Protein AF-A0A831T9K2-F1 (afdb_monomer)

Secondary structure (DSSP, 8-state):
--GGG--EEEE-EEEEEEETTEEEEEEE-TTSSS--HHHHHHHHHHHT--SEEEE---S--SSHHHHHHHHHHHHHHHHHHT--

Radius of gyration: 14.63 Å; Cα contacts (8 Å, |Δi|>4): 99; chains: 1; bounding box: 37×20×41 Å

Nearest PDB structures (foldseek):
  5tnv-assembly1_A  TM=6.333E-01  e=3.216E-03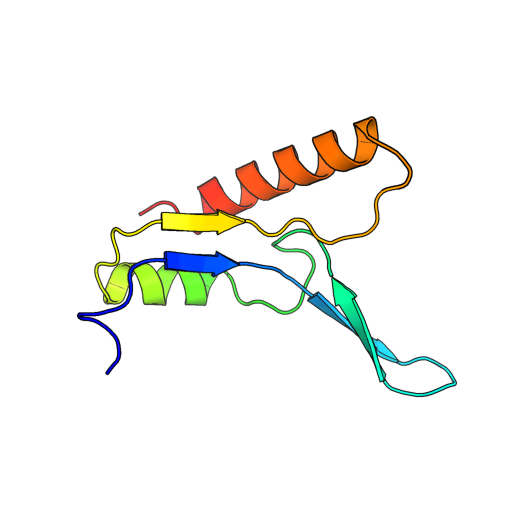  Mycolicibacterium smegmatis MC2 155
  3p6l-assembly1_A  TM=7.455E-01  e=1.262E-02  Parabacteroides distasonis ATCC 8503
  2zds-assembly1_E  TM=6.395E-01  e=5.414E-03  Streptomyces coelicolor
  8ro4-assembly1_C  TM=7.720E-01  e=5.285E-02  Agrobacterium tumefaciens
  3u0h-assembly1_A  TM=5.882E-01  e=8.337E-02  Alicyclobacillus acidocaldarius subsp. acidocaldarius DSM 446

Foldseek 3Di:
DCLVPCAEAEDWFWAWDQDPVGIDIFTAQPPPHDDPLLVVLVVCVVSVPDHYYHYDLPGDDPDPVRSVVSVVVSVVVNCVSNVD

Sequence (84 aa):
MIKPWLSLVAIKDMLWEKRDEGWSHRVVPAGGGIVRWDDVARGLKATGFRGTISLHGEYHAADLAERTRLAKAELAFLRDKLKG

Structure (mmCIF, N/CA/C/O backbone):
data_AF-A0A831T9K2-F1
#
_entry.id   AF-A0A831T9K2-F1
#
loop_
_atom_site.group_PDB
_atom_site.id
_atom_site.type_symbol
_atom_site.label_atom_id
_atom_site.label_alt_id
_atom_site.label_comp_id
_atom_site.label_asym_id
_atom_site.label_entity_id
_atom_site.label_seq_id
_atom_site.pdbx_PDB_ins_code
_atom_site.Cartn_x
_atom_site.Cartn_y
_atom_site.Cartn_z
_atom_site.occupancy
_atom_site.B_iso_or_equiv
_atom_site.auth_seq_id
_atom_site.auth_comp_id
_atom_site.auth_asym_id
_atom_site.auth_atom_id
_atom_site.pdbx_PDB_model_num
ATOM 1 N N . MET A 1 1 ? 3.962 5.247 22.723 1.00 55.78 1 MET A N 1
ATOM 2 C CA . MET A 1 1 ? 3.064 4.628 21.718 1.00 55.78 1 MET A CA 1
ATOM 3 C C . MET A 1 1 ? 2.272 5.744 21.043 1.00 55.78 1 MET A C 1
ATOM 5 O O . MET A 1 1 ? 1.671 6.530 21.757 1.00 55.78 1 MET A O 1
ATOM 9 N N . ILE A 1 2 ? 2.284 5.849 19.709 1.00 68.25 2 ILE A N 1
ATOM 10 C CA . ILE A 1 2 ? 1.689 6.982 18.958 1.00 68.25 2 ILE A CA 1
ATOM 11 C C . ILE A 1 2 ? 0.147 6.973 18.889 1.00 68.25 2 ILE A C 1
ATOM 13 O O . ILE A 1 2 ? -0.448 7.886 18.331 1.00 68.25 2 ILE A O 1
ATOM 17 N N . LYS A 1 3 ? -0.504 5.942 19.451 1.00 67.44 3 LYS A N 1
ATOM 18 C CA . LYS A 1 3 ? -1.931 5.620 19.274 1.00 67.44 3 LYS A CA 1
ATOM 19 C C . LYS A 1 3 ? -2.914 6.793 19.484 1.00 67.44 3 LYS A C 1
ATOM 21 O O . LYS A 1 3 ? -3.819 6.893 18.665 1.00 67.44 3 LYS A O 1
ATOM 26 N N . PRO A 1 4 ? -2.775 7.680 20.492 1.00 73.69 4 PRO A N 1
ATOM 27 C CA . PRO A 1 4 ? -3.719 8.792 20.676 1.00 73.69 4 PRO A CA 1
ATOM 28 C C . PRO A 1 4 ? -3.639 9.867 19.583 1.00 73.69 4 PRO A C 1
ATOM 30 O O . PRO A 1 4 ? -4.581 10.630 19.413 1.00 73.69 4 PRO A O 1
ATOM 33 N N . TRP A 1 5 ? -2.520 9.931 18.858 1.00 80.12 5 TRP A N 1
ATOM 34 C CA . TRP A 1 5 ? -2.198 10.997 17.904 1.00 80.12 5 TRP A CA 1
ATOM 35 C C . TRP A 1 5 ? -2.152 10.506 16.453 1.00 80.12 5 TRP A C 1
ATOM 37 O O . TRP A 1 5 ? -1.826 11.269 15.545 1.00 80.12 5 TRP A O 1
ATOM 47 N N . LEU A 1 6 ? -2.432 9.220 16.220 1.00 80.12 6 LEU A N 1
ATOM 48 C CA . LEU A 1 6 ? -2.433 8.650 14.881 1.00 80.12 6 LEU A CA 1
ATOM 49 C C . LEU A 1 6 ? -3.744 9.022 14.175 1.00 80.12 6 LEU A C 1
ATOM 51 O O . LEU A 1 6 ? -4.769 8.381 14.392 1.00 80.12 6 LEU A O 1
ATOM 55 N N . SER A 1 7 ? -3.699 10.054 13.332 1.00 84.88 7 SER A N 1
ATOM 56 C CA . SER A 1 7 ? -4.872 10.564 12.600 1.00 84.88 7 SER A CA 1
ATOM 57 C C . SER A 1 7 ? -5.003 10.002 11.180 1.00 84.88 7 SER A C 1
ATOM 59 O O . SER A 1 7 ? -6.108 9.913 10.643 1.00 84.88 7 SER A O 1
ATOM 61 N N . LEU A 1 8 ? -3.882 9.624 10.560 1.00 91.88 8 LEU A N 1
ATOM 62 C CA . LEU A 1 8 ? -3.821 9.176 9.171 1.00 91.88 8 LEU A CA 1
ATOM 63 C C . LEU A 1 8 ? -2.711 8.141 8.978 1.00 91.88 8 LEU A C 1
ATOM 65 O O . LEU A 1 8 ? -1.639 8.251 9.572 1.00 91.88 8 LEU A O 1
ATOM 69 N N . VAL A 1 9 ? -2.961 7.165 8.106 1.00 92.50 9 VAL A N 1
ATOM 70 C CA . VAL A 1 9 ? -1.962 6.199 7.637 1.00 92.50 9 VAL A CA 1
ATOM 71 C C . VAL A 1 9 ? -1.790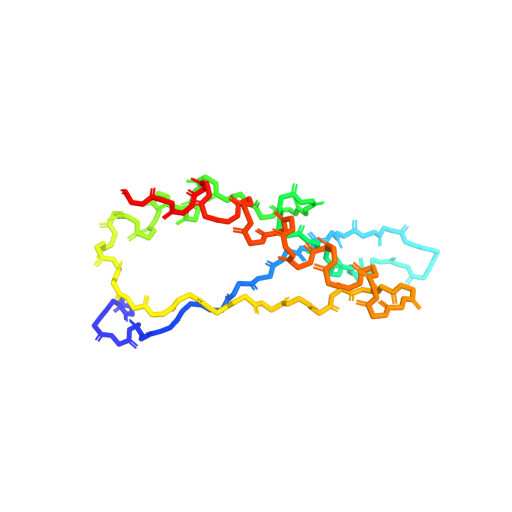 6.375 6.131 1.00 92.50 9 VAL A C 1
ATOM 73 O O . VAL A 1 9 ? -2.704 6.091 5.359 1.00 92.50 9 VAL A O 1
ATOM 76 N N . ALA A 1 10 ? -0.624 6.861 5.709 1.00 94.56 10 ALA A N 1
ATOM 77 C CA . ALA A 1 10 ? -0.249 6.917 4.301 1.00 94.56 10 ALA A CA 1
ATOM 78 C C . ALA A 1 10 ? 0.321 5.561 3.879 1.00 94.56 10 ALA A C 1
ATOM 80 O O . ALA A 1 10 ? 1.174 5.006 4.574 1.00 94.56 10 ALA A O 1
ATOM 81 N N . ILE A 1 11 ? -0.150 5.027 2.755 1.00 94.62 11 ILE A N 1
ATOM 82 C CA . ILE A 1 11 ? 0.224 3.694 2.289 1.00 94.62 11 ILE A CA 1
ATOM 83 C C . ILE A 1 11 ? 0.782 3.737 0.865 1.00 94.62 11 ILE A C 1
ATOM 85 O O . ILE A 1 11 ? 0.250 4.42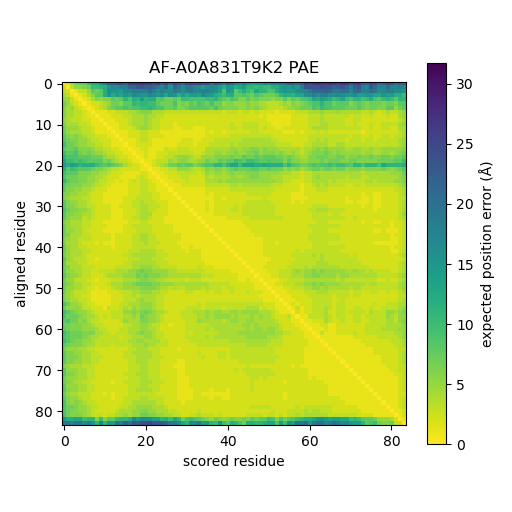1 -0.009 1.00 94.62 11 ILE A O 1
ATOM 89 N N . LYS A 1 12 ? 1.864 2.988 0.649 1.00 96.06 12 LYS A N 1
ATOM 90 C CA . LYS A 1 12 ? 2.476 2.700 -0.652 1.00 96.06 12 LYS A CA 1
ATOM 91 C C . LYS A 1 12 ? 3.148 1.333 -0.592 1.00 96.06 12 LYS A C 1
ATOM 93 O O . LYS A 1 12 ? 3.498 0.882 0.498 1.00 96.06 12 LYS A O 1
ATOM 98 N N . ASP A 1 13 ? 3.342 0.707 -1.746 1.00 97.19 13 ASP A N 1
ATOM 99 C CA . ASP A 1 13 ? 4.105 -0.533 -1.873 1.00 97.19 13 ASP A CA 1
ATOM 100 C C . ASP A 1 13 ? 5.315 -0.326 -2.777 1.00 97.19 13 ASP A C 1
ATOM 102 O O . ASP A 1 13 ? 5.339 0.564 -3.631 1.00 97.19 13 ASP A O 1
ATOM 106 N N . MET A 1 14 ? 6.356 -1.117 -2.562 1.00 96.50 14 MET A N 1
ATOM 107 C CA . MET A 1 14 ? 7.623 -0.940 -3.261 1.00 96.50 14 MET A CA 1
ATOM 108 C C . MET A 1 14 ? 8.388 -2.254 -3.404 1.00 96.50 14 MET A C 1
ATOM 110 O O . MET A 1 14 ? 8.229 -3.169 -2.601 1.00 96.50 14 MET A O 1
ATOM 114 N N . LEU A 1 15 ? 9.254 -2.327 -4.410 1.00 96.75 15 LEU A N 1
ATOM 115 C CA . LEU A 1 15 ? 10.216 -3.406 -4.621 1.00 96.75 15 LEU A CA 1
ATOM 116 C C . LEU A 1 15 ? 11.642 -2.866 -4.586 1.00 96.75 15 LEU A C 1
ATOM 118 O O . LEU A 1 15 ? 11.898 -1.752 -5.046 1.00 96.75 15 LEU A O 1
ATOM 122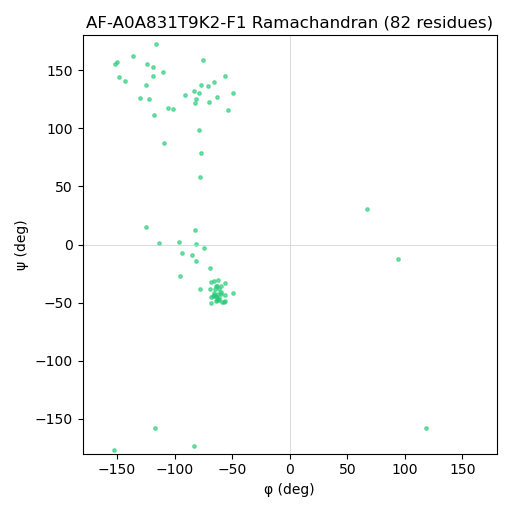 N N . TRP A 1 16 ? 12.559 -3.671 -4.056 1.00 96.31 16 TRP A N 1
ATOM 123 C CA . TRP A 1 16 ? 13.992 -3.455 -4.220 1.00 96.31 16 TRP A CA 1
ATOM 124 C C . TRP A 1 16 ? 14.465 -4.205 -5.459 1.00 96.31 16 TRP A C 1
ATOM 126 O O . TRP A 1 16 ? 14.221 -5.401 -5.602 1.00 96.31 16 TRP A O 1
ATOM 136 N N . GLU A 1 17 ? 15.163 -3.505 -6.340 1.00 94.44 17 GLU A N 1
ATOM 137 C CA . GLU A 1 17 ? 15.726 -4.043 -7.571 1.00 94.44 17 GLU A CA 1
ATOM 138 C C . GLU A 1 17 ? 17.233 -3.801 -7.563 1.00 94.44 17 GLU A C 1
ATOM 140 O O . GLU A 1 17 ? 17.692 -2.665 -7.393 1.00 94.44 17 GLU A O 1
ATOM 145 N N . LYS A 1 18 ? 18.011 -4.871 -7.743 1.00 95.06 18 LYS A N 1
ATOM 146 C CA . LYS A 1 18 ? 19.460 -4.774 -7.904 1.00 95.06 18 LYS A CA 1
ATOM 147 C C . LYS A 1 18 ? 19.771 -4.435 -9.361 1.00 95.06 18 LYS A C 1
ATOM 149 O O . LYS A 1 18 ? 19.373 -5.174 -10.257 1.00 95.06 18 LYS A O 1
ATOM 154 N N . ARG A 1 19 ? 20.468 -3.324 -9.574 1.00 93.62 19 ARG A N 1
ATOM 155 C CA . ARG A 1 19 ? 20.954 -2.830 -10.867 1.00 93.62 19 ARG A CA 1
ATOM 156 C C . ARG A 1 19 ? 22.480 -2.804 -10.867 1.00 93.62 19 ARG A C 1
ATOM 158 O O . ARG A 1 19 ? 23.100 -3.008 -9.820 1.00 93.62 19 ARG A O 1
ATOM 165 N N . ASP A 1 20 ? 23.072 -2.522 -12.022 1.00 94.69 20 ASP A N 1
ATOM 166 C CA . ASP A 1 20 ? 24.530 -2.443 -12.185 1.00 94.69 20 ASP A CA 1
ATOM 167 C C . ASP A 1 20 ? 25.153 -1.369 -11.276 1.00 94.69 20 ASP A C 1
ATOM 169 O O . ASP A 1 20 ? 26.215 -1.575 -10.693 1.00 94.69 20 ASP A O 1
ATOM 173 N N . GLU A 1 21 ? 24.440 -0.259 -11.067 1.00 94.06 21 GLU A N 1
ATOM 174 C CA . GLU A 1 21 ? 24.817 0.839 -10.164 1.00 94.06 21 GLU A CA 1
ATOM 175 C C . GLU A 1 21 ? 24.480 0.601 -8.677 1.00 94.06 21 GLU A C 1
ATOM 177 O O . GLU A 1 21 ? 24.768 1.447 -7.831 1.00 94.06 21 GLU A O 1
ATOM 182 N N . GLY A 1 22 ? 23.890 -0.549 -8.331 1.00 95.62 22 GLY A N 1
ATOM 183 C CA . GLY A 1 22 ? 23.544 -0.921 -6.959 1.00 95.62 22 GLY A CA 1
ATOM 184 C C . GLY A 1 22 ? 22.047 -1.138 -6.730 1.00 95.62 22 GLY A C 1
ATOM 185 O O . GLY A 1 22 ? 21.286 -1.462 -7.640 1.00 95.62 22 GLY A O 1
ATOM 186 N N . TRP A 1 23 ? 21.611 -1.028 -5.475 1.00 96.81 23 TRP A N 1
ATOM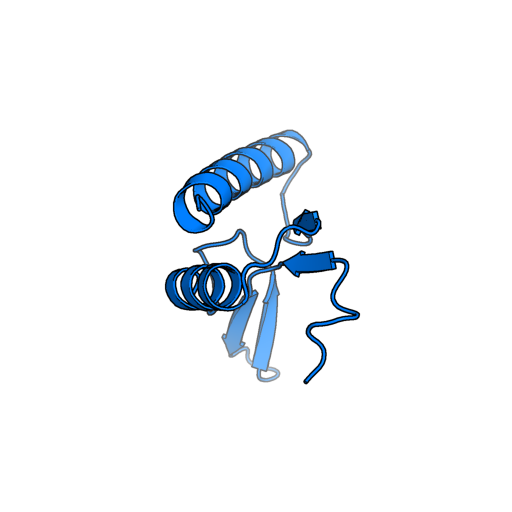 187 C CA . TRP A 1 23 ? 20.203 -1.205 -5.119 1.00 96.81 23 TRP A CA 1
ATOM 188 C C . TRP A 1 23 ? 19.389 0.044 -5.445 1.00 96.81 23 TRP A C 1
ATOM 190 O O . TRP A 1 23 ? 19.724 1.151 -5.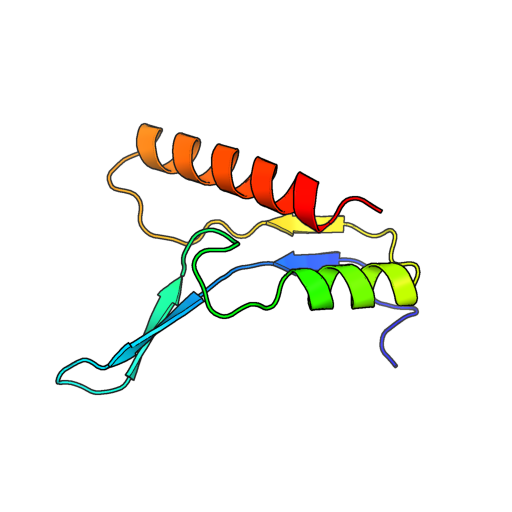031 1.00 96.81 23 TRP A O 1
ATOM 200 N N . SER A 1 24 ? 18.271 -0.162 -6.127 1.00 95.00 24 SER A N 1
ATOM 201 C CA . SER A 1 24 ? 17.271 0.860 -6.421 1.00 95.00 24 SER A CA 1
ATOM 202 C C . SER A 1 24 ? 15.910 0.409 -5.901 1.00 95.00 24 SER A C 1
ATOM 204 O O . SER A 1 24 ? 15.666 -0.790 -5.750 1.00 95.00 24 SER A O 1
ATOM 206 N N . HIS A 1 25 ? 15.020 1.356 -5.614 1.00 93.44 25 HIS A N 1
ATOM 207 C CA . HIS A 1 25 ? 13.642 1.044 -5.250 1.00 93.44 25 HIS A CA 1
ATOM 208 C C . HIS A 1 25 ? 12.692 1.472 -6.366 1.00 93.44 25 HIS A C 1
ATOM 210 O O . HIS A 1 25 ? 12.920 2.472 -7.050 1.00 93.44 25 HIS A O 1
ATOM 216 N N . ARG A 1 26 ? 11.595 0.734 -6.517 1.00 95.00 26 ARG A N 1
ATOM 217 C CA . ARG A 1 26 ? 10.498 1.076 -7.420 1.00 95.00 26 ARG A CA 1
ATOM 218 C C . ARG A 1 26 ? 9.180 0.990 -6.671 1.00 95.00 26 ARG A C 1
ATOM 220 O O . ARG A 1 26 ? 8.879 -0.043 -6.080 1.00 95.00 26 ARG A O 1
ATOM 227 N N . VAL A 1 27 ? 8.395 2.066 -6.706 1.00 96.12 27 VAL A N 1
ATOM 228 C CA . VAL A 1 27 ? 7.017 2.059 -6.196 1.00 96.12 27 VAL A CA 1
ATOM 229 C C . VAL A 1 27 ? 6.156 1.233 -7.146 1.00 96.12 27 VAL A C 1
ATOM 231 O O . VAL A 1 27 ? 6.277 1.354 -8.368 1.00 96.12 27 VAL A O 1
ATOM 234 N N . VAL A 1 28 ? 5.297 0.393 -6.581 1.00 96.50 28 VAL A N 1
ATOM 235 C CA . VAL A 1 28 ? 4.382 -0.493 -7.308 1.00 96.50 28 VAL A CA 1
ATOM 236 C C . VAL A 1 28 ? 2.996 -0.450 -6.660 1.00 96.50 28 VAL A C 1
ATOM 238 O O . VAL A 1 28 ? 2.883 -0.014 -5.513 1.00 96.50 28 VAL A O 1
ATOM 241 N N . PRO A 1 29 ? 1.936 -0.884 -7.363 1.00 97.19 29 PRO A N 1
ATOM 242 C CA . PRO A 1 29 ? 0.628 -1.041 -6.741 1.00 97.19 29 PRO A CA 1
ATOM 243 C C . PRO A 1 29 ? 0.677 -1.974 -5.523 1.00 97.19 29 PRO A C 1
ATOM 245 O O . PRO A 1 29 ? 1.408 -2.971 -5.528 1.00 97.19 29 PRO A O 1
ATOM 248 N N . ALA A 1 30 ? -0.134 -1.680 -4.506 1.00 96.88 30 ALA A N 1
ATOM 249 C CA . ALA A 1 30 ? -0.301 -2.521 -3.325 1.00 96.88 30 ALA A CA 1
ATOM 250 C C . ALA A 1 30 ? -0.556 -3.993 -3.674 1.00 96.88 30 ALA A C 1
ATOM 252 O O . ALA A 1 30 ? -1.420 -4.318 -4.490 1.00 96.88 30 ALA A O 1
ATOM 253 N N . GLY A 1 31 ? 0.211 -4.877 -3.034 1.00 95.44 31 GLY A N 1
ATOM 254 C CA . GLY A 1 31 ? 0.192 -6.321 -3.260 1.00 95.44 31 GLY A CA 1
ATOM 255 C C . GLY A 1 31 ? 1.233 -6.791 -4.274 1.00 95.44 31 GLY A C 1
ATOM 256 O O . GLY A 1 31 ? 1.486 -7.989 -4.365 1.00 95.44 31 GLY A O 1
ATOM 257 N N . GLY A 1 32 ? 1.854 -5.866 -5.010 1.00 95.81 32 GLY A N 1
ATOM 258 C CA . GLY A 1 32 ? 2.956 -6.156 -5.924 1.00 95.81 32 GLY A CA 1
ATOM 259 C C . GLY A 1 32 ? 4.346 -5.979 -5.315 1.00 95.81 32 GLY A C 1
ATOM 260 O O . GLY A 1 32 ? 5.326 -6.276 -5.996 1.00 95.81 32 GLY A O 1
ATOM 261 N N . GLY A 1 33 ? 4.453 -5.455 -4.091 1.00 95.94 33 GLY A N 1
ATOM 262 C CA . GLY A 1 33 ? 5.733 -5.148 -3.460 1.00 95.94 33 GLY A CA 1
ATOM 263 C C . GLY A 1 33 ? 6.017 -5.953 -2.194 1.00 95.94 33 GLY A C 1
ATOM 264 O O . GLY A 1 33 ? 5.508 -7.054 -1.992 1.00 95.94 33 GLY A O 1
ATOM 265 N N . ILE A 1 34 ? 6.900 -5.414 -1.355 1.00 96.88 34 ILE A N 1
ATOM 266 C CA . ILE A 1 34 ? 7.402 -6.090 -0.152 1.00 96.88 34 ILE A CA 1
ATOM 267 C C . ILE A 1 34 ? 6.493 -5.925 1.071 1.00 96.88 34 ILE A C 1
ATOM 269 O O . ILE A 1 34 ? 6.752 -6.536 2.113 1.00 96.88 34 ILE A O 1
ATOM 273 N N . VAL A 1 35 ? 5.463 -5.074 1.004 1.00 96.88 35 VAL A N 1
ATOM 274 C CA . VAL A 1 35 ? 4.609 -4.808 2.164 1.00 96.88 35 VAL A CA 1
ATOM 275 C C . VAL A 1 35 ? 3.752 -6.032 2.483 1.00 96.88 35 VAL A C 1
ATOM 277 O O . VAL A 1 35 ? 2.942 -6.501 1.685 1.00 96.88 35 VAL A O 1
ATOM 280 N N . ARG A 1 36 ? 3.879 -6.531 3.716 1.00 96.94 36 ARG A N 1
ATOM 281 C CA . ARG A 1 36 ? 3.047 -7.618 4.249 1.00 96.94 36 ARG A CA 1
ATOM 282 C C . ARG A 1 36 ? 1.664 -7.088 4.644 1.00 96.94 36 ARG A C 1
ATOM 284 O O . ARG A 1 36 ? 1.387 -6.857 5.821 1.00 96.94 36 ARG A O 1
ATOM 291 N N . TRP A 1 37 ? 0.791 -6.884 3.659 1.00 96.44 37 TRP A N 1
ATOM 292 C CA . TRP A 1 37 ? -0.530 -6.263 3.844 1.00 96.44 37 TRP A CA 1
ATOM 293 C C . TRP A 1 37 ? -1.424 -6.949 4.879 1.00 96.44 37 TRP A C 1
ATOM 295 O O . TRP A 1 37 ? -2.145 -6.259 5.597 1.00 96.44 37 TRP A O 1
ATOM 305 N N . ASP A 1 38 ? -1.333 -8.272 5.028 1.00 95.56 38 ASP A N 1
ATOM 306 C CA . ASP A 1 38 ? -2.108 -8.999 6.041 1.00 95.56 38 ASP A CA 1
ATOM 307 C C . ASP A 1 38 ? -1.682 -8.626 7.475 1.00 95.56 38 ASP A C 1
ATOM 309 O O . ASP A 1 38 ? -2.506 -8.588 8.392 1.00 95.56 38 ASP A O 1
ATOM 313 N N . ASP A 1 39 ? -0.409 -8.283 7.694 1.00 96.56 39 ASP A N 1
ATOM 314 C CA . ASP A 1 39 ? 0.043 -7.791 8.998 1.00 96.56 39 ASP A CA 1
ATOM 315 C C . ASP A 1 39 ? -0.331 -6.343 9.231 1.00 96.56 39 ASP A C 1
ATOM 317 O O . ASP A 1 39 ? -0.684 -5.986 10.354 1.00 96.56 39 ASP A O 1
ATOM 321 N N . VAL A 1 40 ? -0.256 -5.518 8.184 1.00 95.44 40 VAL A N 1
ATOM 322 C CA . VAL A 1 40 ? -0.711 -4.127 8.244 1.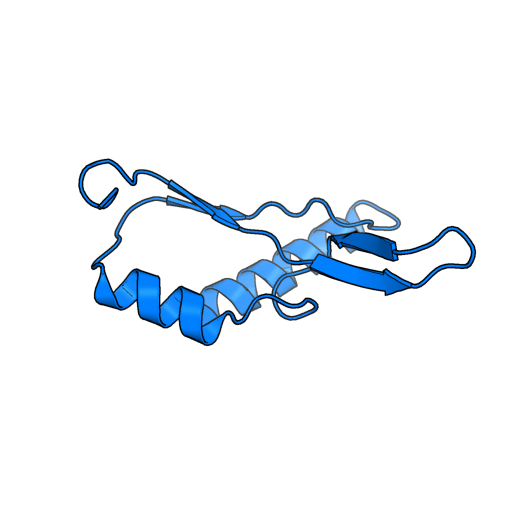00 95.44 40 VAL A CA 1
ATOM 323 C C . VAL A 1 40 ? -2.182 -4.112 8.651 1.00 95.44 40 VAL A C 1
ATOM 325 O O . VAL A 1 40 ? -2.540 -3.461 9.632 1.00 95.44 40 VAL A O 1
ATOM 328 N N . ALA A 1 41 ? -3.018 -4.911 7.981 1.00 94.94 41 ALA A N 1
ATOM 329 C CA . ALA A 1 41 ? -4.425 -5.076 8.321 1.00 94.94 41 ALA A CA 1
ATOM 330 C C . ALA A 1 41 ? -4.608 -5.534 9.776 1.00 94.94 41 ALA A C 1
ATOM 332 O O . ALA A 1 41 ? -5.366 -4.922 10.532 1.00 94.94 41 ALA A O 1
ATOM 333 N N . ARG A 1 42 ? -3.873 -6.568 10.205 1.00 95.00 42 ARG A N 1
ATOM 334 C CA . ARG A 1 42 ? -3.935 -7.078 11.583 1.00 95.00 42 ARG A CA 1
ATOM 335 C C . ARG A 1 42 ? -3.544 -6.016 12.615 1.00 95.00 42 ARG A C 1
ATOM 337 O O . ARG A 1 42 ? -4.222 -5.892 13.631 1.00 95.00 42 ARG A O 1
ATOM 344 N N . GLY A 1 43 ? -2.499 -5.232 12.357 1.00 92.25 43 GLY A N 1
ATOM 345 C CA . GLY A 1 43 ? -2.049 -4.147 13.233 1.00 92.25 43 GLY A CA 1
ATOM 346 C C . GLY A 1 43 ? -3.065 -3.006 13.336 1.00 92.25 43 GLY A C 1
ATOM 347 O O . GLY A 1 43 ? -3.373 -2.543 14.437 1.00 92.25 43 GLY A O 1
ATOM 348 N N . LEU A 1 44 ? -3.651 -2.590 12.211 1.00 91.62 44 LEU A N 1
ATOM 349 C CA . LEU A 1 44 ? -4.705 -1.571 12.194 1.00 91.62 44 LEU A CA 1
ATOM 350 C C . LEU A 1 44 ? -5.952 -2.035 12.963 1.00 91.62 44 LEU A C 1
ATOM 352 O O . LEU A 1 44 ? -6.482 -1.284 13.785 1.00 91.62 44 LEU A O 1
ATOM 356 N N . LYS A 1 45 ? -6.367 -3.296 12.786 1.00 91.81 45 LYS A N 1
ATOM 357 C CA . LYS A 1 45 ? -7.485 -3.886 13.542 1.00 91.81 45 LYS A CA 1
ATOM 358 C C . LYS A 1 45 ? -7.185 -3.971 15.039 1.00 91.81 45 LYS A C 1
ATOM 360 O O . LYS A 1 45 ? -7.988 -3.508 15.844 1.00 91.81 45 LYS A O 1
ATOM 365 N N . ALA A 1 46 ? -6.020 -4.498 15.420 1.00 91.62 46 ALA A N 1
ATOM 366 C CA . ALA A 1 46 ? -5.626 -4.662 16.823 1.00 91.62 46 ALA A CA 1
ATOM 367 C C . ALA A 1 46 ? -5.526 -3.327 17.578 1.00 91.62 46 ALA A C 1
ATOM 369 O O . ALA A 1 46 ? -5.777 -3.257 18.781 1.00 91.62 46 ALA A O 1
ATOM 370 N N . THR A 1 47 ? -5.178 -2.245 16.880 1.00 88.75 47 THR A N 1
ATOM 371 C CA . THR A 1 47 ? -5.128 -0.906 17.477 1.00 88.75 47 THR A CA 1
ATOM 372 C C . THR A 1 47 ? -6.497 -0.233 17.561 1.00 88.75 47 THR A C 1
ATOM 374 O O . THR A 1 47 ? -6.628 0.738 18.312 1.00 88.75 47 THR A O 1
ATOM 377 N N . GLY A 1 48 ? -7.514 -0.754 16.865 1.00 89.25 48 GLY A N 1
ATOM 378 C CA . GLY A 1 48 ? -8.822 -0.118 16.733 1.00 89.25 48 GLY A CA 1
ATOM 379 C C . GLY A 1 48 ? -8.755 1.179 15.927 1.00 89.25 48 GLY A C 1
ATOM 380 O O . GLY A 1 48 ? -9.509 2.107 16.212 1.00 89.25 48 GLY A O 1
ATOM 381 N N . PHE A 1 49 ? -7.822 1.280 14.974 1.00 89.62 49 PHE A N 1
ATOM 382 C CA . PHE A 1 49 ? -7.646 2.484 14.168 1.00 89.62 49 PHE A CA 1
ATOM 383 C C . PHE A 1 49 ? -8.897 2.757 13.322 1.00 89.62 49 PHE A C 1
ATOM 385 O O . PHE A 1 49 ? -9.363 1.890 12.585 1.00 89.62 49 PHE A O 1
ATOM 392 N N . ARG A 1 50 ? -9.440 3.975 13.432 1.00 88.00 50 ARG A N 1
ATOM 393 C CA . ARG A 1 50 ? -10.619 4.439 12.674 1.00 88.00 50 ARG A CA 1
ATOM 394 C C . ARG A 1 50 ? -10.364 5.730 11.888 1.00 88.00 50 ARG A C 1
ATOM 396 O O . ARG A 1 50 ? -11.314 6.394 11.490 1.00 88.00 50 ARG A O 1
ATOM 403 N N . GLY A 1 51 ? -9.097 6.105 11.718 1.00 89.25 51 GLY A N 1
ATOM 404 C CA . GLY A 1 51 ? -8.705 7.287 10.953 1.00 89.25 51 GLY A CA 1
ATOM 405 C C . GLY A 1 51 ? -8.629 7.025 9.447 1.00 89.25 51 GLY A C 1
ATOM 406 O O . GLY A 1 51 ? -8.976 5.950 8.955 1.00 89.25 51 GLY A O 1
ATOM 407 N N . THR A 1 52 ? -8.140 8.020 8.712 1.00 92.00 52 THR A N 1
ATOM 408 C CA . THR A 1 52 ? -8.034 7.961 7.249 1.00 92.00 52 THR A CA 1
ATOM 409 C C . THR A 1 52 ? -6.854 7.100 6.810 1.00 92.00 52 THR A C 1
ATOM 411 O O . THR A 1 52 ? -5.748 7.232 7.335 1.00 92.00 52 THR A O 1
ATOM 414 N N . ILE A 1 53 ? -7.066 6.263 5.795 1.00 92.81 53 ILE A N 1
ATOM 415 C CA . ILE A 1 53 ? -5.992 5.580 5.070 1.00 92.81 53 ILE A CA 1
ATOM 416 C C . ILE A 1 53 ? -5.853 6.255 3.705 1.00 92.81 53 ILE A C 1
ATOM 418 O O . ILE A 1 53 ? -6.798 6.261 2.919 1.00 92.81 53 ILE A O 1
ATOM 422 N N . SER A 1 54 ? -4.691 6.853 3.446 1.00 94.12 54 SER A N 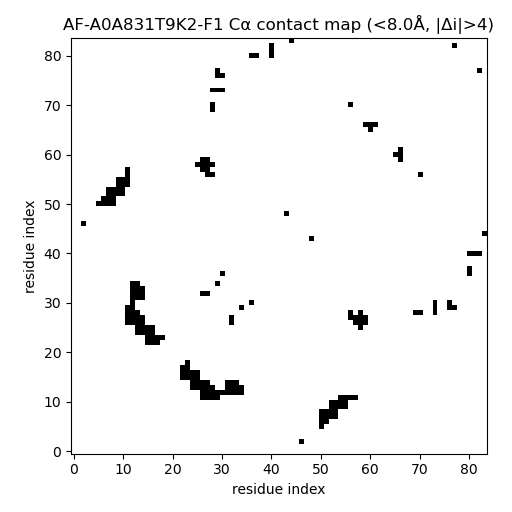1
ATOM 423 C CA . SER A 1 54 ? -4.396 7.591 2.215 1.00 94.12 54 SER A CA 1
ATOM 424 C C . SER A 1 54 ? -3.548 6.734 1.282 1.00 94.12 54 SER A C 1
ATOM 426 O O . SER A 1 54 ? -2.417 6.389 1.627 1.00 94.12 54 SER A O 1
ATOM 428 N N . LEU A 1 55 ? -4.079 6.396 0.105 1.00 92.12 55 LEU A N 1
ATOM 429 C CA . LEU A 1 55 ? -3.359 5.650 -0.928 1.00 92.12 55 LEU A CA 1
ATOM 430 C C . LEU A 1 55 ? -2.446 6.574 -1.749 1.00 92.12 55 LEU A C 1
ATOM 432 O O . LEU A 1 55 ? -2.917 7.544 -2.338 1.00 92.12 55 LEU A O 1
ATOM 436 N N . HIS A 1 56 ? -1.156 6.240 -1.831 1.00 94.25 56 HIS A N 1
ATOM 437 C CA . HIS A 1 56 ? -0.154 6.977 -2.602 1.00 94.25 56 HIS A CA 1
ATOM 438 C C . HIS A 1 56 ? 0.285 6.184 -3.845 1.00 94.25 56 HIS A C 1
ATOM 440 O O . HIS A 1 56 ? 1.285 5.466 -3.825 1.00 94.25 56 HIS A O 1
ATOM 446 N N . GLY A 1 57 ? -0.451 6.347 -4.950 1.00 91.56 57 GLY A N 1
ATOM 447 C CA . GLY A 1 57 ? -0.173 5.717 -6.250 1.00 91.56 57 GLY A CA 1
ATOM 448 C C . GLY A 1 57 ? 0.960 6.387 -7.043 1.00 91.56 57 GLY A C 1
ATOM 449 O O . GLY A 1 57 ? 0.759 6.862 -8.162 1.00 91.56 57 GLY A O 1
ATOM 450 N N . GLU A 1 58 ? 2.153 6.465 -6.454 1.00 92.50 58 GLU A N 1
ATOM 451 C CA . GLU A 1 58 ? 3.339 7.136 -7.022 1.00 92.50 58 GLU A CA 1
ATOM 452 C C . GLU A 1 58 ? 4.122 6.257 -8.024 1.00 92.50 58 GLU A C 1
ATOM 454 O O . GLU A 1 58 ? 5.246 6.578 -8.405 1.00 92.50 58 GLU A O 1
ATOM 459 N N . TYR A 1 59 ? 3.547 5.139 -8.472 1.00 94.38 59 TYR A N 1
ATOM 460 C CA . TYR A 1 59 ? 4.164 4.258 -9.464 1.00 94.38 59 TYR A CA 1
ATOM 461 C C . TYR A 1 59 ? 4.107 4.828 -10.884 1.00 94.38 59 TYR A C 1
ATOM 463 O O . TYR A 1 59 ? 3.282 5.685 -11.231 1.00 94.38 59 TYR A O 1
ATOM 471 N N . HIS A 1 60 ? 5.003 4.309 -11.722 1.00 94.56 60 HIS A N 1
ATOM 472 C CA . HIS A 1 60 ? 5.013 4.589 -13.148 1.00 94.56 60 HIS A CA 1
ATOM 473 C C . HIS A 1 60 ? 3.759 4.018 -13.825 1.00 94.56 60 HIS A C 1
ATOM 475 O O . HIS A 1 60 ? 3.323 2.909 -13.523 1.00 94.56 60 HIS A O 1
ATOM 481 N N . ALA A 1 61 ? 3.209 4.780 -14.765 1.00 96.31 61 ALA A N 1
ATOM 482 C CA . ALA A 1 61 ? 2.154 4.363 -15.677 1.00 96.31 61 ALA A CA 1
ATOM 483 C C . ALA A 1 61 ? 2.433 5.018 -17.032 1.00 96.31 61 ALA A C 1
ATOM 485 O O . ALA A 1 61 ? 2.849 6.178 -17.061 1.00 96.31 61 ALA A O 1
ATOM 486 N N . ALA A 1 62 ? 2.206 4.285 -18.122 1.00 97.12 62 ALA A N 1
ATOM 487 C CA . ALA A 1 62 ? 2.480 4.776 -19.471 1.00 97.12 62 ALA A CA 1
ATOM 488 C C . ALA A 1 62 ? 1.597 5.979 -19.846 1.00 97.12 62 ALA A C 1
ATOM 490 O O . ALA A 1 62 ? 2.057 6.905 -20.508 1.00 97.12 62 ALA A O 1
ATOM 491 N N . ASP A 1 63 ? 0.343 5.983 -19.389 1.00 97.81 63 ASP A N 1
ATOM 492 C CA . ASP A 1 63 ? -0.629 7.042 -19.643 1.00 97.81 63 ASP A CA 1
ATOM 493 C C . ASP A 1 63 ? -1.678 7.147 -18.512 1.00 97.81 63 ASP A C 1
ATOM 495 O O . ASP A 1 63 ? -1.617 6.458 -17.484 1.00 97.81 63 ASP A O 1
ATOM 499 N N . LEU A 1 64 ? -2.652 8.048 -18.686 1.00 96.81 64 LEU A N 1
ATOM 500 C CA . LEU A 1 64 ? -3.735 8.266 -17.725 1.00 96.81 64 LEU A CA 1
ATOM 501 C C . LEU A 1 64 ? -4.707 7.076 -17.633 1.00 96.81 64 LEU A C 1
ATOM 503 O O . LEU A 1 64 ? -5.258 6.821 -16.556 1.00 96.81 64 LEU A O 1
ATOM 507 N N . ALA A 1 65 ? -4.932 6.354 -18.733 1.00 97.88 65 ALA A N 1
ATOM 508 C CA . ALA A 1 65 ? -5.832 5.206 -18.751 1.00 97.88 65 ALA A CA 1
ATOM 509 C C . ALA A 1 65 ? -5.243 4.063 -17.916 1.00 97.88 65 ALA A C 1
ATOM 511 O O . ALA A 1 65 ? -5.920 3.515 -17.042 1.00 97.88 65 ALA A O 1
ATOM 512 N N . GLU A 1 66 ? -3.954 3.790 -18.100 1.00 97.50 66 GLU A N 1
ATOM 513 C CA . GLU A 1 66 ? -3.211 2.807 -17.329 1.00 97.50 66 GLU A CA 1
ATOM 514 C C . GLU A 1 66 ? -3.115 3.215 -15.857 1.00 97.50 66 GLU A C 1
ATOM 516 O O . GLU A 1 66 ? -3.413 2.409 -14.975 1.00 97.50 66 GLU A O 1
ATOM 521 N N . ARG A 1 67 ? -2.826 4.491 -15.563 1.00 96.25 67 ARG A N 1
ATOM 522 C CA . ARG A 1 67 ? -2.844 5.008 -14.183 1.00 96.25 67 ARG A CA 1
ATOM 523 C C . ARG A 1 67 ? -4.197 4.779 -13.508 1.00 96.25 67 ARG A C 1
ATOM 525 O O . ARG A 1 67 ? -4.249 4.338 -12.362 1.00 96.25 67 ARG A O 1
ATOM 532 N N . THR A 1 68 ? -5.293 5.037 -14.220 1.00 96.25 68 THR A N 1
ATOM 533 C CA . THR A 1 68 ? -6.656 4.830 -13.708 1.00 96.25 68 THR A CA 1
ATOM 534 C C . THR A 1 68 ? -6.946 3.351 -13.463 1.00 96.25 68 THR A C 1
ATOM 536 O O . THR A 1 68 ? -7.554 2.997 -12.451 1.00 96.25 68 THR A O 1
ATOM 539 N N . ARG A 1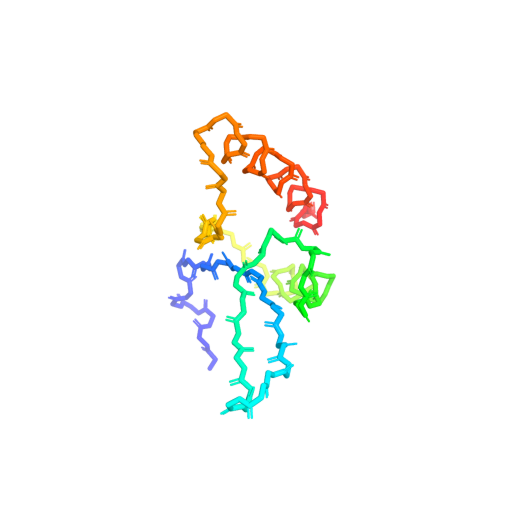 69 ? -6.514 2.474 -14.376 1.00 97.56 69 ARG A N 1
ATOM 540 C CA . ARG A 1 69 ? -6.679 1.022 -14.252 1.00 97.56 69 ARG A CA 1
ATOM 541 C C . ARG A 1 69 ? -5.928 0.484 -13.034 1.00 97.56 69 ARG A C 1
ATOM 543 O O . ARG A 1 69 ? -6.523 -0.239 -12.235 1.00 97.56 69 ARG A O 1
ATOM 550 N N . LEU A 1 70 ? -4.663 0.876 -12.872 1.00 96.88 70 LEU A N 1
ATOM 551 C CA . LEU A 1 70 ? -3.824 0.485 -11.739 1.00 96.88 70 LEU A CA 1
ATOM 552 C C . LEU A 1 70 ? -4.418 0.974 -10.413 1.00 96.88 70 LEU A C 1
ATOM 554 O O . LEU A 1 70 ? -4.609 0.163 -9.511 1.00 96.88 70 LEU A O 1
ATOM 558 N N . ALA A 1 71 ? -4.828 2.244 -10.330 1.00 95.25 71 ALA A N 1
ATOM 559 C CA . ALA A 1 71 ? -5.427 2.803 -9.118 1.00 95.25 71 ALA A CA 1
ATOM 560 C C . ALA A 1 71 ? -6.735 2.095 -8.719 1.00 95.25 71 ALA A C 1
ATOM 562 O O . ALA A 1 71 ? -6.979 1.855 -7.537 1.00 95.25 71 ALA A O 1
ATOM 563 N N . LYS A 1 72 ? -7.579 1.713 -9.690 1.00 96.25 72 LYS A N 1
ATOM 564 C CA . LYS A 1 72 ? -8.808 0.942 -9.422 1.00 96.25 72 LYS A CA 1
ATOM 565 C C . LYS A 1 72 ? -8.505 -0.463 -8.902 1.00 96.25 72 LYS A C 1
ATOM 567 O O . LYS A 1 72 ? -9.151 -0.903 -7.952 1.00 96.25 72 LYS A O 1
ATOM 572 N N . ALA A 1 73 ? -7.547 -1.157 -9.518 1.00 96.44 73 ALA A N 1
ATOM 573 C CA . ALA A 1 73 ? -7.142 -2.497 -9.098 1.00 96.44 73 ALA A CA 1
ATOM 574 C C . ALA A 1 73 ? -6.522 -2.479 -7.692 1.00 96.44 73 ALA A C 1
ATOM 576 O O . ALA A 1 73 ? -6.890 -3.280 -6.836 1.00 96.44 73 ALA A O 1
ATOM 577 N N . GLU A 1 74 ? -5.649 -1.509 -7.434 1.00 96.00 74 GLU A N 1
ATOM 578 C CA . GLU A 1 74 ? -5.025 -1.289 -6.134 1.00 96.00 74 GLU A CA 1
ATOM 579 C C . GLU A 1 74 ? -6.055 -0.963 -5.048 1.00 96.00 74 GLU A C 1
ATOM 581 O O . GLU A 1 74 ? -6.042 -1.564 -3.975 1.00 96.00 74 GLU A O 1
ATOM 586 N N . LEU A 1 75 ? -7.009 -0.070 -5.336 1.00 95.06 75 LEU A N 1
ATOM 587 C CA . LEU A 1 75 ? -8.101 0.230 -4.414 1.00 95.06 75 LEU A CA 1
ATOM 588 C C . LEU A 1 75 ? -8.940 -1.018 -4.108 1.00 95.06 75 LEU A C 1
ATOM 590 O O . LEU A 1 75 ? -9.329 -1.218 -2.959 1.00 95.06 75 LEU A O 1
ATOM 594 N N . ALA A 1 76 ? -9.227 -1.860 -5.104 1.00 96.00 76 ALA A N 1
ATOM 595 C CA . ALA A 1 76 ? -9.962 -3.105 -4.893 1.00 96.00 76 ALA A CA 1
ATOM 596 C C . ALA A 1 76 ? -9.191 -4.070 -3.978 1.00 96.00 76 ALA A C 1
ATOM 598 O O . ALA A 1 76 ? -9.770 -4.582 -3.019 1.00 96.00 76 ALA A O 1
ATOM 599 N N . PHE A 1 77 ? -7.889 -4.247 -4.217 1.00 96.38 77 PHE A N 1
ATOM 600 C CA . PHE A 1 77 ? -7.012 -5.050 -3.365 1.00 96.38 77 PHE A CA 1
ATOM 601 C C . PHE A 1 77 ? -6.977 -4.524 -1.924 1.00 96.38 77 PHE A C 1
ATOM 603 O O . PHE A 1 77 ? -7.204 -5.275 -0.979 1.00 96.38 77 PHE A O 1
ATOM 610 N N . LEU A 1 78 ? -6.765 -3.221 -1.738 1.00 94.88 78 LEU A N 1
ATOM 611 C CA . LEU A 1 78 ? -6.708 -2.610 -0.409 1.00 94.88 78 LEU A CA 1
ATOM 612 C C . LEU A 1 78 ? -8.044 -2.688 0.322 1.00 94.88 78 LEU A C 1
ATOM 614 O O . LEU A 1 78 ? -8.067 -2.933 1.525 1.00 94.88 78 LEU A O 1
ATOM 618 N N . ARG A 1 79 ? -9.167 -2.524 -0.385 1.00 93.69 79 ARG A N 1
ATOM 619 C CA . ARG A 1 79 ? -10.495 -2.727 0.203 1.00 93.69 79 ARG A CA 1
ATOM 620 C C . ARG A 1 79 ? -10.698 -4.165 0.639 1.00 93.69 79 ARG A C 1
ATOM 622 O O . ARG A 1 79 ? -11.370 -4.373 1.634 1.00 93.69 79 ARG A O 1
ATOM 629 N N . ASP A 1 80 ? -10.174 -5.144 -0.084 1.00 94.75 80 ASP A N 1
ATOM 630 C CA . ASP A 1 80 ? -10.237 -6.539 0.344 1.00 94.75 80 ASP A CA 1
ATOM 631 C C . ASP A 1 80 ? -9.372 -6.789 1.588 1.00 94.75 80 ASP A C 1
ATOM 633 O O . ASP A 1 80 ? -9.867 -7.262 2.609 1.00 94.75 80 ASP A O 1
ATOM 637 N N . LYS A 1 81 ? -8.109 -6.358 1.548 1.00 94.25 81 LYS A N 1
ATOM 638 C CA . LYS A 1 81 ? -7.125 -6.596 2.611 1.00 94.25 81 LYS A CA 1
ATOM 639 C C . LYS A 1 81 ? -7.391 -5.838 3.904 1.00 94.25 81 LYS A C 1
ATOM 641 O O . LYS A 1 81 ? -7.166 -6.369 4.988 1.00 94.25 81 LYS A O 1
ATOM 646 N N . LEU A 1 82 ? -7.850 -4.594 3.804 1.00 91.00 82 LEU A N 1
ATOM 647 C CA . LEU A 1 82 ? -8.050 -3.704 4.949 1.00 91.00 82 LEU A CA 1
ATOM 648 C C . LEU A 1 82 ? -9.493 -3.709 5.462 1.00 91.00 82 LEU A C 1
ATOM 650 O O . LEU A 1 82 ? -9.792 -2.977 6.406 1.00 91.00 82 LEU A O 1
ATOM 654 N N . LYS A 1 83 ? -10.391 -4.518 4.877 1.00 79.38 83 LYS A N 1
ATOM 655 C CA . LYS A 1 83 ? -11.743 -4.724 5.415 1.00 79.38 83 LYS A CA 1
ATOM 656 C C . LYS A 1 83 ? -11.636 -5.159 6.873 1.00 79.38 83 LYS A C 1
ATOM 658 O O . LYS A 1 83 ? -11.072 -6.214 7.165 1.00 79.38 83 LYS A O 1
ATOM 663 N N . GLY A 1 84 ? -12.144 -4.306 7.761 1.00 59.75 84 GLY A N 1
ATOM 664 C CA . GLY A 1 84 ? -12.363 -4.554 9.186 1.00 59.75 84 GLY A CA 1
ATOM 665 C C . GLY A 1 84 ? -13.366 -5.663 9.386 1.00 59.75 84 GLY A C 1
ATOM 666 O O . GLY A 1 84 ? -14.516 -5.442 8.961 1.00 59.75 84 GLY A O 1
#

Mean predicted aligned error: 3.88 Å

Solvent-accessible surface area (backbone atoms only — not comparable to full-atom values): 5157 Å² total; per-residue (Å²): 131,67,74,95,74,62,60,68,45,79,44,75,19,35,41,82,44,83,49,98,95,40,82,46,76,45,52,37,57,61,85,72,31,73,62,61,54,70,55,53,31,49,51,42,59,74,69,65,66,83,57,50,74,46,83,54,86,78,40,90,56,96,46,70,68,51,42,52,51,50,51,52,52,28,51,51,49,48,54,63,55,55,60,126

pLDDT: mean 92.3, std 7.94, range [55.78, 97.88]